Protein AF-A0A3C1VCY6-F1 (afdb_monomer)

Foldseek 3Di:
DDPPVPPPPDDDDDQDDDDLVVSVVVLLVVLVVPDQEAEDPPDAQPDPAADDPSVQSSQVSQQVSPHAYHYDHAWPQAHPVPRDGSNHTHDHDDPDPPPD

Sequence (100 aa):
RAAAKELDGRRAELLEMFLPESDLLQLGMALAEKPALVVDGLFGLGLNRPLNEAWQKIIAAVNAAKIPVLAVDLPSGLNADTGETFGACLLYTSPSPRDS

Radius of gyration: 13.79 Å; Cα contacts (8 Å, |Δi|>4): 120; chains: 1; bounding box: 39×24×34 Å

Solvent-accessible surface area (backbone atoms only — not comparable to full-atom values): 6343 Å² total; per-residue (Å²): 142,78,81,71,89,76,44,86,91,54,90,82,83,88,81,86,80,87,49,49,78,69,42,46,59,59,4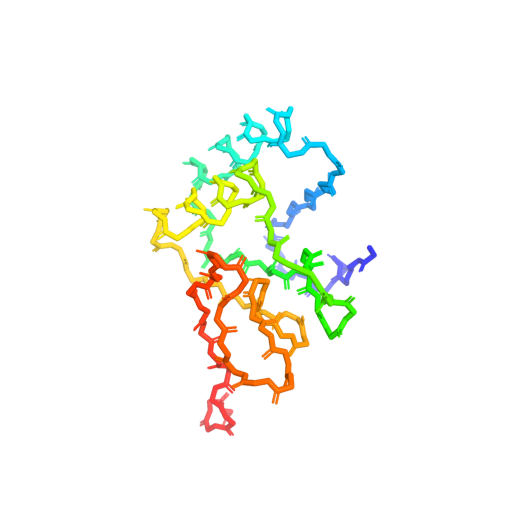9,52,55,56,56,72,72,58,54,84,60,44,77,42,72,85,35,37,83,82,50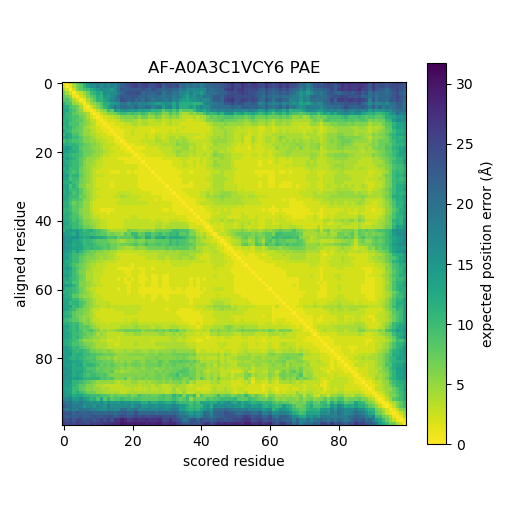,86,68,69,55,54,73,47,54,36,49,50,37,50,53,55,56,68,66,74,46,53,25,40,50,47,96,34,44,35,35,46,30,79,90,77,72,45,61,25,85,36,53,46,71,58,54,77,84,59,95,77,82,122

Nearest PDB structures (foldseek):
  3rss-assembly1_A  TM=8.751E-01  e=3.653E-04  Thermotoga maritima MSB8
  2dg2-assembly1_A  TM=8.006E-01  e=3.019E-03  Mus musculus
  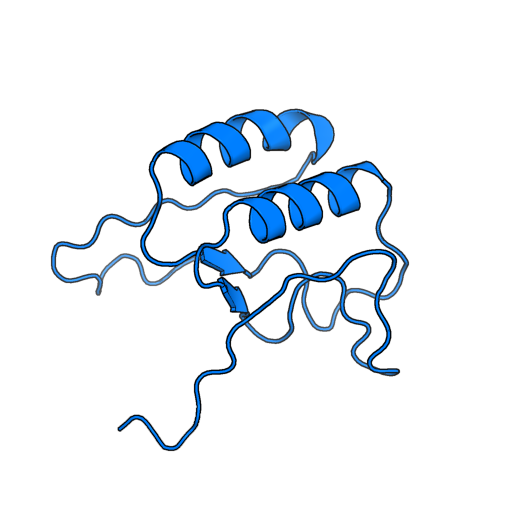4h6w-assembly1_A  TM=5.329E-01  e=1.212E+00  Planktothrix agardhii NIES-596
  4h6w-assembly2_B  TM=5.384E-01  e=1.704E+00  Planktothrix agardhii NIES-596
  7d5r-assembly1_A  TM=2.769E-01  e=7.125E+00  Homo sapiens

Structure (mmCIF, N/CA/C/O backbone):
data_AF-A0A3C1VCY6-F1
#
_entry.id   AF-A0A3C1VCY6-F1
#
loop_
_atom_site.group_PDB
_atom_site.id
_atom_site.type_symbol
_atom_site.label_atom_id
_atom_site.label_alt_id
_atom_site.label_comp_id
_atom_site.label_asym_id
_atom_site.label_entity_id
_atom_site.label_seq_id
_atom_site.pdbx_PDB_ins_code
_atom_site.Cartn_x
_atom_site.Cartn_y
_atom_site.Cartn_z
_atom_site.occupancy
_atom_site.B_iso_or_equiv
_atom_site.auth_seq_id
_atom_site.auth_comp_id
_atom_site.auth_asym_id
_atom_site.auth_atom_id
_atom_site.pdbx_PDB_model_num
ATOM 1 N N . ARG A 1 1 ? -5.827 15.881 -1.759 1.00 40.66 1 ARG A N 1
ATOM 2 C CA . ARG A 1 1 ? -7.211 16.416 -1.929 1.00 40.66 1 ARG A CA 1
ATOM 3 C C . ARG A 1 1 ? -8.207 15.284 -1.669 1.00 40.66 1 ARG A C 1
ATOM 5 O O . ARG A 1 1 ? -8.279 14.397 -2.502 1.00 40.66 1 ARG A O 1
ATOM 12 N N . ALA A 1 2 ? -8.927 15.268 -0.544 1.00 41.06 2 ALA A N 1
ATOM 13 C CA . ALA A 1 2 ? -9.880 14.197 -0.222 1.00 41.06 2 ALA A CA 1
ATOM 14 C C . ALA A 1 2 ? -11.203 14.754 0.325 1.00 41.06 2 ALA A C 1
ATOM 16 O O . ALA A 1 2 ? -11.220 15.805 0.970 1.00 41.06 2 ALA A O 1
ATOM 17 N N . ALA A 1 3 ? -12.291 14.025 0.064 1.00 44.91 3 ALA A N 1
ATOM 18 C CA . ALA A 1 3 ? -13.669 14.266 0.492 1.00 44.91 3 ALA A CA 1
ATOM 19 C C . ALA A 1 3 ? -13.870 14.057 2.009 1.00 44.91 3 ALA A C 1
ATOM 21 O O . ALA A 1 3 ? -14.776 13.358 2.446 1.00 44.91 3 ALA A O 1
ATOM 22 N N . ALA A 1 4 ? -13.021 14.670 2.836 1.00 51.75 4 ALA A N 1
ATOM 23 C CA . ALA A 1 4 ? -13.072 14.535 4.292 1.00 51.75 4 ALA A CA 1
ATOM 24 C C . ALA A 1 4 ? -14.375 15.078 4.917 1.00 51.75 4 ALA A C 1
ATOM 26 O O . ALA A 1 4 ? -14.649 14.816 6.081 1.00 51.75 4 ALA A O 1
ATOM 27 N N . LYS A 1 5 ? -15.176 15.839 4.156 1.00 48.84 5 LYS A N 1
ATOM 28 C CA . LYS A 1 5 ? -16.387 16.517 4.641 1.00 48.84 5 LYS A CA 1
ATOM 29 C C . LYS A 1 5 ? -17.611 15.605 4.806 1.00 48.84 5 LYS A C 1
ATOM 31 O O . LYS A 1 5 ? -18.546 16.020 5.471 1.00 48.84 5 LYS A O 1
ATOM 36 N N . GLU A 1 6 ? -17.589 14.391 4.255 1.00 55.75 6 GLU A N 1
ATOM 37 C CA . GLU A 1 6 ? -18.733 13.453 4.249 1.00 55.75 6 GLU A CA 1
ATOM 38 C C . GLU A 1 6 ? -18.531 12.254 5.204 1.00 55.75 6 GLU A C 1
ATOM 40 O O . GLU A 1 6 ? -19.258 11.264 5.164 1.00 55.75 6 GLU A O 1
ATOM 45 N N . LEU A 1 7 ? -17.504 12.295 6.058 1.00 61.62 7 LEU A N 1
ATOM 46 C CA . LEU A 1 7 ? -17.174 11.207 6.977 1.00 61.62 7 LEU A CA 1
ATOM 47 C C . LEU A 1 7 ? -17.924 11.385 8.301 1.00 61.62 7 LEU A C 1
ATOM 49 O O . LEU A 1 7 ? -17.388 11.935 9.259 1.00 61.62 7 LEU A O 1
ATOM 53 N N . ASP A 1 8 ? -19.168 10.911 8.340 1.00 64.25 8 ASP A N 1
ATOM 54 C CA . ASP A 1 8 ? -20.083 10.951 9.490 1.00 64.25 8 ASP A CA 1
ATOM 55 C C . ASP A 1 8 ? -19.418 10.416 10.783 1.00 64.25 8 ASP A C 1
ATOM 57 O O . ASP A 1 8 ? -19.334 9.210 11.025 1.00 64.25 8 ASP A O 1
ATOM 61 N N . GLY A 1 9 ? -18.839 11.314 11.589 1.00 70.06 9 GLY A N 1
ATOM 62 C CA . GLY A 1 9 ? -18.112 10.992 12.827 1.00 70.06 9 GLY A CA 1
ATOM 63 C C . GLY A 1 9 ? -16.811 10.186 12.670 1.00 70.06 9 GLY A C 1
ATOM 64 O O . GLY A 1 9 ? -16.199 9.826 13.678 1.00 70.06 9 GLY A O 1
ATOM 65 N N . ARG A 1 10 ? -16.356 9.889 11.445 1.00 75.50 10 ARG A N 1
ATOM 66 C CA . ARG A 1 10 ? -15.132 9.102 11.207 1.00 75.50 10 ARG A CA 1
ATOM 67 C C . ARG A 1 10 ? -13.916 10.018 11.085 1.00 75.50 10 ARG A C 1
ATOM 69 O O . ARG A 1 10 ? -13.890 10.933 10.266 1.00 75.50 10 ARG A O 1
ATOM 76 N N . ARG A 1 11 ? -12.871 9.736 11.868 1.00 81.12 11 ARG A N 1
ATOM 77 C CA . ARG A 1 11 ? -11.573 10.410 11.740 1.00 81.12 11 ARG A CA 1
ATOM 78 C C . ARG A 1 11 ? -10.861 9.897 10.488 1.00 81.12 11 ARG A C 1
ATOM 80 O O . ARG A 1 11 ? -10.636 8.697 10.360 1.00 81.12 11 ARG A O 1
ATOM 87 N N . ALA A 1 12 ? -10.481 10.810 9.602 1.00 83.62 12 ALA A N 1
ATOM 88 C CA . ALA A 1 12 ? -9.558 10.538 8.508 1.00 83.62 12 ALA A CA 1
ATOM 89 C C . ALA A 1 12 ? -8.287 11.358 8.692 1.00 83.62 12 ALA A C 1
ATOM 91 O O . ALA A 1 12 ? -8.337 12.529 9.068 1.00 83.62 12 ALA A O 1
ATOM 92 N N . GLU A 1 13 ? -7.158 10.730 8.400 1.00 88.81 13 GLU A N 1
ATOM 93 C CA . GLU A 1 13 ? -5.846 11.354 8.410 1.00 88.81 13 GLU A CA 1
ATOM 94 C C . GLU A 1 13 ? -5.242 11.213 7.016 1.00 88.81 13 GLU A C 1
ATOM 96 O O . GLU A 1 13 ? -5.248 10.125 6.440 1.00 88.81 13 GLU A O 1
ATOM 101 N N . LEU A 1 14 ? -4.783 12.329 6.450 1.00 89.50 14 LEU A N 1
ATOM 102 C CA . LEU A 1 14 ? -4.114 12.342 5.156 1.00 89.50 14 LEU A CA 1
ATOM 103 C C . LEU A 1 14 ? -2.608 12.397 5.392 1.00 89.50 14 LEU A C 1
ATOM 105 O O . LEU A 1 14 ? -2.110 13.363 5.967 1.00 89.50 14 LEU A O 1
ATOM 109 N N . LEU A 1 15 ? -1.905 11.381 4.901 1.00 90.31 15 LEU A N 1
ATOM 110 C CA . LEU A 1 15 ? -0.450 11.356 4.848 1.00 90.31 15 LEU A CA 1
ATOM 111 C C . LEU A 1 15 ? -0.015 11.650 3.416 1.00 90.31 15 LEU A C 1
ATOM 113 O O . LEU A 1 15 ? -0.206 10.825 2.524 1.00 90.31 15 LEU A O 1
ATOM 117 N N . GLU A 1 16 ? 0.537 12.838 3.190 1.00 91.25 16 GLU A N 1
ATOM 118 C CA . GLU A 1 16 ? 1.177 13.159 1.917 1.00 91.25 16 GLU A CA 1
ATOM 119 C C . GLU A 1 16 ? 2.629 12.684 1.972 1.00 91.25 16 GLU A C 1
ATOM 121 O O . GLU A 1 16 ? 3.403 13.150 2.804 1.00 91.25 16 GLU A O 1
ATOM 126 N N . MET A 1 17 ? 2.974 11.728 1.109 1.00 88.19 17 MET A N 1
ATOM 127 C CA . MET A 1 17 ? 4.296 11.110 1.083 1.00 88.19 17 MET A CA 1
ATOM 128 C C . MET A 1 17 ? 5.089 11.615 -0.115 1.00 88.19 17 MET A C 1
ATOM 130 O O . MET A 1 17 ? 4.669 11.452 -1.262 1.00 88.19 17 MET A O 1
ATOM 134 N N . PHE A 1 18 ? 6.253 12.194 0.149 1.00 89.25 18 PHE A N 1
ATOM 135 C CA . PHE A 1 18 ? 7.155 12.736 -0.869 1.00 89.25 18 PHE A CA 1
ATOM 136 C C . PHE A 1 18 ? 8.580 12.196 -0.723 1.00 89.25 18 PHE A C 1
ATOM 138 O O . PHE A 1 18 ? 9.302 12.104 -1.717 1.00 89.25 18 PHE A O 1
ATOM 145 N N . LEU A 1 19 ? 8.982 11.839 0.499 1.00 91.94 19 LEU A N 1
ATOM 146 C CA . LEU A 1 19 ? 10.325 11.416 0.876 1.00 91.94 19 LEU A CA 1
ATOM 147 C C . LEU A 1 19 ? 10.217 10.111 1.684 1.00 91.94 19 LEU A C 1
ATOM 149 O O . LEU A 1 19 ? 10.147 10.151 2.915 1.00 91.94 19 LEU A O 1
ATOM 153 N N . PRO A 1 20 ? 10.190 8.942 1.020 1.00 90.50 20 PRO A N 1
ATOM 154 C CA . PRO A 1 20 ? 9.815 7.673 1.647 1.00 90.50 20 PRO A CA 1
ATOM 155 C C . PRO A 1 20 ? 10.700 7.283 2.836 1.00 90.50 20 PRO A C 1
ATOM 157 O O . PRO A 1 20 ? 10.235 6.615 3.756 1.00 90.50 20 PRO A O 1
ATOM 160 N N . GLU A 1 21 ? 11.962 7.705 2.861 1.00 91.12 21 GLU A N 1
ATOM 161 C CA . GLU A 1 21 ? 12.871 7.461 3.979 1.00 91.12 21 GLU A CA 1
ATOM 162 C C . GLU A 1 21 ? 12.442 8.201 5.253 1.00 91.12 21 GLU A C 1
ATOM 164 O O . GLU A 1 21 ? 12.562 7.658 6.351 1.00 91.12 21 GLU A O 1
ATOM 169 N N . SER A 1 22 ? 11.942 9.430 5.117 1.00 91.12 22 SER A N 1
ATOM 170 C CA . SER A 1 22 ? 11.483 10.256 6.238 1.00 91.12 22 SER A CA 1
ATOM 171 C C . SER A 1 22 ? 10.027 9.965 6.605 1.00 91.12 22 SER A C 1
ATOM 173 O O . SER A 1 22 ? 9.682 9.931 7.787 1.00 91.12 22 SER A O 1
ATOM 175 N N . ASP A 1 23 ? 9.193 9.679 5.607 1.00 93.56 23 ASP A N 1
ATOM 176 C CA . ASP A 1 23 ? 7.750 9.492 5.781 1.00 93.56 23 ASP A CA 1
ATOM 177 C C . ASP A 1 23 ? 7.399 8.137 6.418 1.00 93.56 23 ASP A C 1
ATOM 179 O O . ASP A 1 23 ? 6.315 7.966 6.982 1.00 93.56 23 ASP A O 1
ATOM 183 N N . LEU A 1 24 ? 8.327 7.171 6.394 1.00 93.50 24 LEU A N 1
ATOM 184 C CA . LEU A 1 24 ? 8.126 5.841 6.975 1.00 93.50 24 LEU A CA 1
ATOM 185 C C . LEU A 1 24 ? 7.818 5.893 8.479 1.00 93.50 24 LEU A C 1
ATOM 187 O O . LEU A 1 24 ? 7.019 5.093 8.969 1.00 93.50 24 LEU A O 1
ATOM 191 N N . LEU A 1 25 ? 8.420 6.836 9.213 1.00 92.88 25 LEU A N 1
ATOM 192 C CA . LEU A 1 25 ? 8.168 6.990 10.647 1.00 92.88 25 LEU A CA 1
ATOM 193 C C . LEU A 1 25 ? 6.726 7.439 10.907 1.00 92.88 25 LEU A C 1
ATOM 195 O O . LEU A 1 25 ? 6.032 6.842 11.730 1.00 92.88 25 LEU A O 1
ATOM 199 N N . GLN A 1 26 ? 6.269 8.460 10.180 1.00 93.12 26 GLN A N 1
ATOM 200 C CA . GLN A 1 26 ? 4.913 8.985 10.318 1.00 93.12 26 GLN A CA 1
ATOM 201 C C . GLN A 1 26 ? 3.870 7.942 9.905 1.00 93.12 26 GLN A C 1
ATOM 203 O O . GLN A 1 26 ? 2.875 7.757 10.606 1.00 93.12 26 GLN A O 1
ATOM 208 N N . LEU A 1 27 ? 4.131 7.199 8.825 1.00 94.81 27 LEU A N 1
ATOM 209 C CA . LEU A 1 27 ? 3.300 6.064 8.435 1.00 94.81 27 LEU A CA 1
ATOM 210 C C . LEU A 1 27 ? 3.211 5.023 9.551 1.00 94.81 27 LEU A C 1
ATOM 212 O O . LEU A 1 27 ? 2.119 4.569 9.876 1.00 94.81 27 LEU A O 1
ATOM 216 N N . GLY A 1 28 ? 4.347 4.650 10.145 1.00 95.06 28 GLY A N 1
ATOM 217 C CA . GLY A 1 28 ? 4.387 3.678 11.234 1.00 95.06 28 GLY A CA 1
ATOM 218 C C . GLY A 1 28 ? 3.519 4.098 12.420 1.00 95.06 28 GLY A C 1
ATOM 219 O O . GLY A 1 28 ? 2.782 3.274 12.958 1.00 95.06 28 GLY A O 1
ATOM 220 N N . MET A 1 29 ? 3.547 5.384 12.780 1.00 94.50 29 MET A N 1
ATOM 221 C CA . MET A 1 29 ? 2.689 5.937 13.831 1.00 94.50 29 MET A CA 1
ATOM 222 C C . MET A 1 29 ? 1.206 5.865 13.452 1.00 94.50 29 MET A C 1
ATOM 224 O O . MET A 1 29 ? 0.402 5.383 14.244 1.00 94.50 29 MET A O 1
ATOM 228 N N . ALA A 1 30 ? 0.842 6.259 12.231 1.00 93.88 30 ALA A N 1
ATOM 229 C CA . ALA A 1 30 ? -0.545 6.195 11.775 1.00 93.88 30 ALA A CA 1
ATOM 230 C C . ALA A 1 30 ? -1.079 4.753 11.694 1.00 93.88 30 ALA A C 1
ATOM 232 O O . ALA A 1 30 ? -2.225 4.491 12.051 1.00 93.88 30 ALA A O 1
ATOM 233 N N . LEU A 1 31 ? -0.252 3.794 11.265 1.00 94.81 31 LEU A N 1
ATOM 234 C CA . LEU A 1 31 ? -0.618 2.374 11.229 1.00 94.81 31 LEU A CA 1
ATOM 235 C C . LEU A 1 31 ? -0.738 1.770 12.637 1.00 94.81 31 LEU A C 1
ATOM 237 O O . LEU A 1 31 ? -1.557 0.872 12.844 1.00 94.81 31 LEU A O 1
ATOM 241 N N . ALA A 1 32 ? 0.035 2.260 13.613 1.00 94.94 32 ALA A N 1
ATOM 242 C CA . ALA A 1 32 ? -0.037 1.810 15.004 1.00 94.94 32 ALA A CA 1
ATOM 243 C C . ALA A 1 32 ? -1.380 2.150 15.674 1.00 94.94 32 ALA A C 1
ATOM 245 O O . ALA A 1 32 ? -1.839 1.390 16.527 1.00 94.94 32 ALA A O 1
ATOM 246 N N . GLU A 1 33 ? -2.049 3.216 15.224 1.00 93.88 33 GLU A N 1
ATOM 247 C CA . GLU A 1 33 ? -3.418 3.569 15.634 1.00 93.88 33 GLU A CA 1
ATOM 248 C C . GLU A 1 33 ? -4.479 2.590 15.096 1.00 93.88 33 GLU A C 1
ATOM 250 O O . GLU A 1 33 ? -5.650 2.682 15.462 1.00 93.88 33 GLU A O 1
ATOM 255 N N . LYS A 1 34 ? -4.083 1.630 14.244 1.00 92.56 34 LYS A N 1
ATOM 256 C CA . LYS A 1 34 ? -4.947 0.601 13.643 1.00 92.56 34 LYS A CA 1
ATOM 257 C C . LYS A 1 34 ? -6.210 1.190 13.002 1.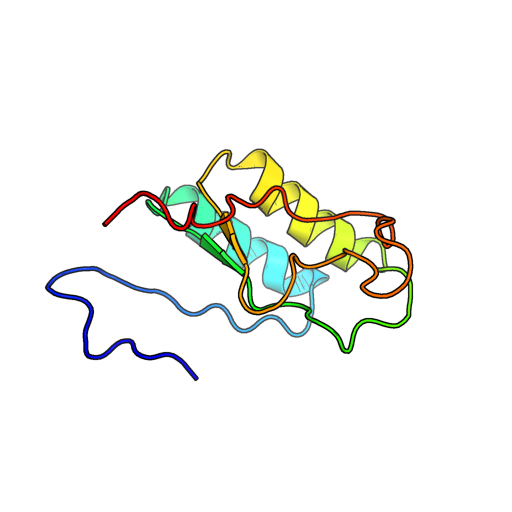00 92.56 34 LYS A C 1
ATOM 259 O O . LYS A 1 34 ? -7.324 0.850 13.415 1.00 92.56 34 LYS A O 1
ATOM 264 N N . PRO A 1 35 ? -6.069 2.058 11.982 1.00 93.38 35 PRO A N 1
ATOM 265 C CA . PRO A 1 35 ? -7.221 2.534 11.231 1.00 93.38 35 PRO A CA 1
ATOM 266 C C . PRO A 1 35 ? -8.028 1.357 10.677 1.00 93.38 35 PRO A C 1
ATOM 268 O O . PRO A 1 35 ? -7.485 0.306 10.347 1.00 93.38 35 PRO A O 1
ATOM 271 N N . ALA A 1 36 ? -9.339 1.542 10.544 1.00 92.62 36 ALA A N 1
ATOM 272 C CA . ALA A 1 36 ? -10.207 0.516 9.969 1.00 92.62 36 ALA A CA 1
ATOM 273 C C . ALA A 1 36 ? -9.958 0.300 8.463 1.00 92.62 36 ALA A C 1
ATOM 275 O O . ALA A 1 36 ? -10.317 -0.742 7.920 1.00 92.62 36 ALA A O 1
ATOM 276 N N . LEU A 1 37 ? -9.379 1.298 7.790 1.00 92.31 37 LEU A N 1
ATOM 277 C CA . LEU A 1 37 ? -9.138 1.309 6.355 1.00 92.31 37 LEU A CA 1
ATOM 278 C C . LEU A 1 37 ? -7.945 2.212 6.037 1.00 92.31 37 LEU A C 1
ATOM 280 O O . LEU A 1 37 ? -7.856 3.327 6.552 1.00 92.31 37 LEU A O 1
ATOM 284 N N . VAL A 1 38 ? -7.080 1.754 5.139 1.00 94.25 38 VAL A N 1
ATOM 285 C CA . VAL A 1 38 ? -6.081 2.579 4.457 1.00 94.25 38 VAL A CA 1
ATOM 286 C C . VAL A 1 38 ? -6.588 2.863 3.048 1.00 94.25 38 VAL A C 1
ATOM 288 O O . VAL A 1 38 ? -7.012 1.950 2.344 1.00 94.25 38 VAL A O 1
ATOM 291 N N . VAL A 1 39 ? -6.549 4.125 2.630 1.00 92.69 39 VAL A N 1
ATOM 292 C CA . VAL A 1 39 ? -6.849 4.507 1.247 1.00 92.69 39 VAL A CA 1
ATOM 293 C C . VAL A 1 39 ? -5.532 4.779 0.543 1.00 92.69 39 VAL A C 1
ATOM 295 O O . VAL A 1 39 ? -4.801 5.691 0.923 1.00 92.69 39 VAL A O 1
ATOM 298 N N . ASP A 1 40 ? -5.228 3.968 -0.460 1.00 92.62 40 ASP A N 1
ATOM 299 C CA . ASP A 1 40 ? -4.029 4.101 -1.267 1.00 92.62 40 ASP A CA 1
ATOM 300 C C . ASP A 1 40 ? -4.292 5.006 -2.469 1.00 92.62 40 ASP A C 1
ATOM 302 O O . ASP A 1 40 ? -5.101 4.692 -3.336 1.00 92.62 40 ASP A O 1
ATOM 306 N N . GLY A 1 41 ? -3.588 6.130 -2.509 1.00 90.31 41 GLY A N 1
ATOM 307 C CA . GLY A 1 41 ? -3.493 7.003 -3.676 1.00 90.31 41 GLY A CA 1
ATOM 308 C C . GLY A 1 41 ? -2.050 7.421 -3.931 1.00 90.31 41 GLY A C 1
ATOM 309 O O . GLY A 1 41 ? -1.816 8.543 -4.378 1.00 90.31 41 GLY A O 1
ATOM 310 N N . LEU A 1 42 ? -1.090 6.569 -3.556 1.00 88.56 42 LEU A N 1
ATOM 311 C CA . LEU A 1 42 ? 0.330 6.897 -3.600 1.00 88.56 42 LEU A CA 1
ATOM 312 C C . LEU A 1 42 ? 0.878 6.845 -5.037 1.00 88.56 42 LEU A C 1
ATOM 314 O O . LEU A 1 42 ? 1.531 7.787 -5.483 1.00 88.56 42 LEU A O 1
ATOM 318 N N . PHE A 1 43 ? 0.568 5.783 -5.781 1.00 88.81 43 PHE A N 1
ATOM 319 C CA . PHE A 1 43 ? 0.886 5.614 -7.196 1.00 88.81 43 PHE A CA 1
ATOM 320 C C . PHE A 1 43 ? -0.308 4.999 -7.934 1.00 88.81 43 PHE A C 1
ATOM 322 O O . PHE A 1 43 ? -0.894 4.037 -7.457 1.00 88.81 43 PHE A O 1
ATOM 329 N N . GLY A 1 44 ? -0.630 5.524 -9.117 1.00 82.31 44 GLY A N 1
ATOM 330 C CA . GLY A 1 44 ? -1.672 4.982 -10.001 1.00 82.31 44 GLY A CA 1
ATOM 331 C C . GLY A 1 44 ? -1.127 4.685 -11.398 1.00 82.31 44 GLY A C 1
ATOM 332 O O . GLY A 1 44 ? 0.061 4.395 -11.553 1.00 82.31 44 GLY A O 1
ATOM 333 N N . LEU A 1 45 ? -1.963 4.854 -12.429 1.00 78.81 45 LEU A N 1
ATOM 334 C CA . LEU A 1 45 ? -1.623 4.615 -13.845 1.00 78.81 45 LEU A CA 1
ATOM 335 C C . LEU A 1 45 ? -0.323 5.284 -14.348 1.00 78.81 45 LEU A C 1
ATOM 337 O O . LEU A 1 45 ? 0.260 4.841 -15.331 1.00 78.81 4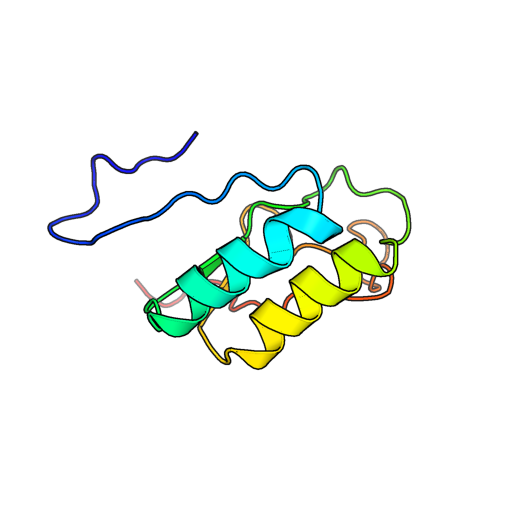5 LEU A O 1
ATOM 341 N N . GLY A 1 46 ? 0.147 6.355 -13.701 1.00 77.06 46 GLY A N 1
ATOM 342 C CA . GLY A 1 46 ? 1.368 7.074 -14.091 1.00 77.06 46 GLY A CA 1
ATOM 343 C C . GLY A 1 46 ? 2.688 6.415 -13.669 1.00 77.06 46 GLY A C 1
ATOM 344 O O . GLY A 1 46 ? 3.755 6.926 -14.016 1.00 77.06 46 GLY A O 1
ATOM 345 N N . LEU A 1 47 ? 2.654 5.321 -12.902 1.00 82.31 47 LEU A N 1
ATOM 346 C CA . LEU A 1 47 ? 3.864 4.613 -12.496 1.00 82.31 47 LEU A CA 1
ATOM 347 C C . LEU A 1 47 ? 4.422 3.813 -13.681 1.00 82.31 47 LEU A C 1
ATOM 349 O O . LEU A 1 47 ? 3.849 2.814 -14.089 1.00 82.31 47 LEU A O 1
ATOM 353 N N . ASN A 1 48 ? 5.560 4.247 -14.223 1.00 82.38 48 ASN A N 1
ATOM 354 C CA . ASN A 1 48 ? 6.185 3.648 -15.411 1.00 82.38 48 ASN A CA 1
ATOM 355 C C . ASN A 1 48 ? 7.598 3.100 -15.154 1.00 82.38 48 ASN A C 1
ATOM 357 O O . ASN A 1 48 ? 8.354 2.834 -16.089 1.00 82.38 48 ASN A O 1
ATOM 361 N N . ARG A 1 49 ? 7.986 2.976 -13.881 1.00 85.06 49 ARG A N 1
ATOM 362 C CA . ARG A 1 49 ? 9.307 2.496 -13.474 1.00 85.06 49 ARG A CA 1
ATOM 363 C C . ARG A 1 49 ? 9.236 1.712 -12.162 1.00 85.06 49 ARG A C 1
A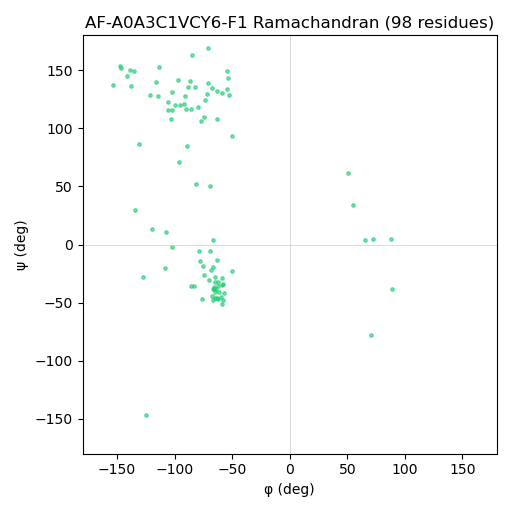TOM 365 O O . ARG A 1 49 ? 8.386 2.030 -11.328 1.00 85.06 49 ARG A O 1
ATOM 372 N N . PRO A 1 50 ? 10.160 0.757 -11.941 1.00 88.81 50 PRO A N 1
ATOM 373 C CA . PRO A 1 50 ? 10.283 0.049 -10.673 1.00 88.81 50 PRO A CA 1
ATOM 374 C C . PRO A 1 50 ? 10.418 0.990 -9.473 1.00 88.81 50 PRO A C 1
ATOM 376 O O . PRO A 1 50 ? 11.094 2.021 -9.548 1.00 88.81 50 PRO A O 1
ATOM 379 N N . LEU A 1 51 ? 9.805 0.611 -8.352 1.00 91.81 51 LEU A N 1
ATOM 380 C CA . LEU A 1 51 ? 9.951 1.331 -7.094 1.00 91.81 51 LEU A CA 1
ATOM 381 C C . LEU A 1 51 ? 11.355 1.115 -6.532 1.00 91.81 51 LEU A C 1
ATOM 383 O O . LEU A 1 51 ? 11.877 -0.001 -6.550 1.00 91.81 51 LEU A O 1
ATOM 387 N N . ASN A 1 52 ? 11.959 2.173 -5.994 1.00 93.56 52 ASN A N 1
ATOM 388 C CA . ASN A 1 52 ? 13.200 2.033 -5.239 1.00 93.56 52 ASN A CA 1
ATOM 389 C C . ASN A 1 52 ? 12.939 1.341 -3.887 1.00 93.56 52 ASN A C 1
ATOM 391 O O . ASN A 1 52 ? 11.796 1.185 -3.453 1.00 93.56 52 ASN A O 1
ATOM 395 N N . GLU A 1 53 ? 14.008 0.950 -3.195 1.00 94.50 53 GLU A N 1
ATOM 396 C CA . GLU A 1 53 ? 13.899 0.234 -1.919 1.00 94.50 53 GLU A CA 1
ATOM 397 C C . GLU A 1 53 ? 13.108 1.000 -0.849 1.00 94.50 53 GLU A C 1
ATOM 399 O O . GLU A 1 53 ? 12.416 0.388 -0.039 1.00 94.50 53 GLU A O 1
ATOM 404 N N . ALA A 1 54 ? 13.189 2.332 -0.829 1.00 94.31 54 ALA A N 1
ATOM 405 C CA . ALA A 1 54 ? 12.486 3.142 0.158 1.00 94.31 54 ALA A CA 1
ATOM 406 C C . ALA A 1 54 ? 10.962 3.077 -0.040 1.00 94.31 54 ALA A C 1
ATOM 408 O O . ALA A 1 54 ? 10.226 2.821 0.912 1.00 94.31 54 ALA A O 1
ATOM 409 N N . TRP A 1 55 ? 10.483 3.186 -1.280 1.00 95.00 55 TRP A N 1
ATOM 410 C CA . TRP A 1 55 ? 9.066 2.992 -1.601 1.00 95.00 55 TRP A CA 1
ATOM 411 C C . TRP A 1 55 ? 8.599 1.552 -1.369 1.00 95.00 55 TRP A C 1
ATOM 413 O O . TRP A 1 55 ? 7.491 1.329 -0.882 1.00 95.00 55 TRP A O 1
ATOM 423 N N . GLN A 1 56 ? 9.450 0.562 -1.644 1.00 95.19 56 GLN A N 1
ATOM 424 C CA . GLN A 1 56 ? 9.130 -0.832 -1.330 1.00 95.19 56 GLN A CA 1
ATOM 425 C C . GLN A 1 56 ? 8.952 -1.053 0.183 1.00 95.19 56 GLN A C 1
ATOM 427 O O . GLN A 1 56 ? 8.063 -1.803 0.583 1.00 95.19 56 GLN A O 1
ATOM 432 N N . LYS A 1 57 ? 9.727 -0.365 1.037 1.00 96.31 57 LYS A N 1
ATOM 433 C CA . LYS A 1 57 ? 9.554 -0.409 2.504 1.00 96.31 57 LYS A CA 1
ATOM 434 C C . LYS A 1 57 ? 8.227 0.197 2.957 1.00 96.31 57 LYS A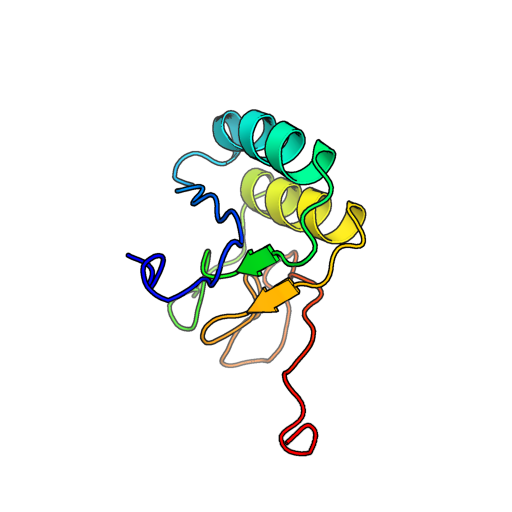 C 1
ATOM 436 O O . LYS A 1 57 ? 7.599 -0.360 3.853 1.00 96.31 57 LYS A O 1
ATOM 441 N N . ILE A 1 58 ? 7.784 1.285 2.326 1.00 96.00 58 ILE A N 1
ATOM 442 C CA . ILE A 1 58 ? 6.464 1.888 2.573 1.00 96.00 58 ILE A CA 1
ATOM 443 C C . ILE A 1 58 ? 5.359 0.865 2.283 1.00 96.00 58 ILE A C 1
ATOM 445 O O . ILE A 1 58 ? 4.538 0.574 3.153 1.00 96.00 58 ILE A O 1
ATOM 449 N N . ILE A 1 59 ? 5.395 0.237 1.104 1.00 95.81 59 ILE A N 1
ATOM 450 C CA . ILE A 1 59 ? 4.434 -0.807 0.718 1.00 95.81 59 ILE A CA 1
ATOM 451 C C . ILE A 1 59 ? 4.479 -1.994 1.686 1.00 95.81 59 ILE A C 1
ATOM 453 O O . ILE A 1 59 ? 3.437 -2.480 2.130 1.00 95.81 59 ILE A O 1
ATOM 457 N N . ALA A 1 60 ? 5.678 -2.455 2.050 1.00 96.12 60 ALA A N 1
ATOM 458 C CA . ALA A 1 60 ? 5.848 -3.561 2.984 1.00 96.12 60 ALA A CA 1
ATOM 459 C C . ALA A 1 60 ? 5.258 -3.244 4.367 1.00 96.12 60 ALA A C 1
ATOM 461 O O . ALA A 1 60 ? 4.606 -4.107 4.953 1.00 96.12 60 ALA A O 1
ATOM 462 N N . ALA A 1 61 ? 5.433 -2.016 4.866 1.00 96.25 61 ALA A N 1
ATOM 463 C CA . ALA A 1 61 ? 4.874 -1.581 6.143 1.00 96.25 61 ALA A CA 1
ATOM 464 C C . ALA A 1 61 ? 3.337 -1.605 6.133 1.00 96.25 61 ALA A C 1
ATOM 466 O O . ALA A 1 61 ? 2.728 -2.162 7.048 1.00 96.25 61 ALA A O 1
ATOM 467 N N . VAL A 1 62 ? 2.706 -1.087 5.072 1.00 95.94 62 VAL A N 1
ATOM 468 C CA . VAL A 1 62 ? 1.241 -1.132 4.925 1.00 95.94 62 VAL A CA 1
ATOM 469 C C . VAL A 1 62 ? 0.743 -2.581 4.843 1.00 95.94 62 VAL A C 1
ATOM 471 O O . VAL A 1 62 ? -0.157 -2.971 5.586 1.00 95.94 62 VAL A O 1
ATOM 474 N N . ASN A 1 63 ? 1.376 -3.422 4.018 1.00 95.75 63 ASN A N 1
ATOM 475 C CA . ASN A 1 63 ? 1.010 -4.837 3.878 1.00 95.75 63 ASN A CA 1
ATOM 476 C C . ASN A 1 63 ? 1.186 -5.639 5.184 1.00 95.75 63 ASN A C 1
ATOM 478 O O . ASN A 1 63 ? 0.446 -6.597 5.445 1.00 95.75 63 ASN A O 1
ATOM 482 N N . ALA A 1 64 ? 2.174 -5.271 6.004 1.00 96.44 64 ALA A N 1
ATOM 483 C CA . ALA A 1 64 ? 2.442 -5.895 7.296 1.00 96.44 64 ALA A CA 1
ATOM 484 C C . ALA A 1 64 ? 1.423 -5.497 8.372 1.00 96.44 64 ALA A C 1
ATOM 486 O O . ALA A 1 64 ? 1.178 -6.293 9.277 1.00 96.44 64 ALA A O 1
ATOM 487 N N . ALA A 1 65 ? 0.790 -4.324 8.258 1.00 95.12 65 ALA A N 1
ATOM 488 C CA . ALA A 1 65 ? -0.209 -3.859 9.220 1.00 95.12 65 ALA A CA 1
ATOM 489 C C . ALA A 1 65 ? -1.492 -4.709 9.231 1.00 95.12 65 ALA A C 1
ATOM 491 O O . ALA A 1 65 ? -2.227 -4.683 10.215 1.00 95.12 65 ALA A O 1
ATOM 492 N N . LYS A 1 66 ? -1.753 -5.484 8.164 1.00 93.25 66 LYS A N 1
ATOM 493 C CA . LYS A 1 66 ? -2.958 -6.328 8.012 1.00 93.25 66 LYS A CA 1
ATOM 494 C C . LYS A 1 66 ? -4.268 -5.544 8.165 1.00 93.25 66 LYS A C 1
ATOM 496 O O . LYS A 1 66 ? -5.266 -6.072 8.647 1.00 93.25 66 LYS A O 1
ATOM 501 N N . ILE A 1 67 ? -4.250 -4.292 7.722 1.00 93.69 67 ILE A N 1
ATOM 502 C CA . ILE A 1 67 ? -5.411 -3.404 7.656 1.00 93.69 67 ILE A CA 1
ATOM 503 C C . ILE A 1 67 ? -5.967 -3.457 6.226 1.00 93.69 67 ILE A C 1
ATOM 505 O O . ILE A 1 67 ? -5.168 -3.520 5.289 1.00 93.69 67 ILE A O 1
ATOM 509 N N . PRO A 1 68 ? -7.298 -3.440 6.020 1.00 93.56 68 PRO A N 1
ATOM 510 C CA . PRO A 1 68 ? -7.872 -3.339 4.683 1.00 93.56 68 PRO A CA 1
ATOM 511 C C . PRO A 1 68 ? -7.333 -2.121 3.924 1.00 93.56 68 PRO A C 1
ATOM 513 O O . PRO A 1 68 ? -7.291 -1.017 4.467 1.00 93.56 68 PRO A O 1
ATOM 516 N N . VAL A 1 69 ? -6.946 -2.318 2.663 1.00 94.38 69 VAL A N 1
ATOM 517 C CA . VAL A 1 69 ? -6.484 -1.248 1.769 1.00 94.38 69 VAL A CA 1
ATOM 518 C C . VAL A 1 69 ? -7.474 -1.098 0.619 1.00 94.38 69 VAL A C 1
ATOM 520 O O . VAL A 1 69 ? -7.782 -2.079 -0.059 1.00 94.38 69 VAL A O 1
ATOM 523 N N . LEU A 1 70 ? -7.945 0.123 0.382 1.00 92.38 70 LEU A N 1
ATOM 524 C CA . LEU A 1 70 ? -8.714 0.503 -0.799 1.00 92.38 70 LEU A CA 1
ATOM 525 C C . LEU A 1 70 ? -7.818 1.324 -1.725 1.00 92.38 70 LEU A C 1
ATOM 527 O O . LEU A 1 70 ? -7.410 2.423 -1.360 1.00 92.38 70 LEU A O 1
ATOM 531 N N . ALA A 1 71 ? -7.534 0.803 -2.915 1.00 90.38 71 ALA A N 1
ATOM 532 C CA . ALA A 1 71 ? -6.767 1.522 -3.924 1.00 90.38 71 ALA A CA 1
ATOM 533 C C . ALA A 1 71 ? -7.654 2.490 -4.715 1.00 90.38 71 ALA A C 1
ATOM 535 O O . ALA A 1 71 ? -8.757 2.139 -5.141 1.00 90.38 71 ALA A O 1
ATOM 536 N N . VAL A 1 72 ? -7.156 3.704 -4.920 1.00 85.50 72 VAL A N 1
ATOM 537 C CA . VAL A 1 72 ? -7.723 4.694 -5.832 1.00 85.50 72 VAL A CA 1
ATOM 538 C C . VAL A 1 72 ? -7.042 4.498 -7.182 1.00 85.50 72 VAL A C 1
ATOM 540 O O . VAL A 1 72 ? -5.828 4.629 -7.268 1.00 85.50 72 VAL A O 1
ATOM 543 N N . ASP A 1 73 ? -7.825 4.212 -8.226 1.00 86.00 73 ASP A N 1
ATOM 544 C CA . ASP A 1 73 ? -7.354 3.870 -9.582 1.00 86.00 73 ASP A CA 1
ATOM 545 C C . ASP A 1 73 ? -6.695 2.480 -9.674 1.00 86.00 73 ASP A C 1
ATOM 547 O O . ASP A 1 73 ? -7.350 1.518 -10.080 1.00 86.00 73 ASP A O 1
ATOM 551 N N . LEU A 1 74 ? -5.444 2.343 -9.230 1.00 86.69 74 LEU A N 1
ATOM 552 C CA . LEU A 1 74 ? -4.698 1.082 -9.203 1.00 86.69 74 LEU A CA 1
ATOM 553 C C . LEU A 1 74 ? -3.915 0.960 -7.896 1.00 86.69 74 LEU A C 1
ATOM 555 O O . LEU A 1 74 ? -3.509 1.975 -7.336 1.00 86.69 74 LEU A O 1
ATOM 559 N N . PRO A 1 75 ? -3.673 -0.264 -7.399 1.00 90.06 75 PRO A N 1
ATOM 560 C CA . PRO A 1 75 ? -2.824 -0.448 -6.232 1.00 90.06 75 PRO A CA 1
ATOM 561 C C . PRO A 1 75 ? -1.395 0.008 -6.525 1.00 90.06 75 PRO A C 1
ATOM 563 O O . PRO A 1 75 ? -0.766 -0.403 -7.507 1.00 90.06 75 PRO A O 1
ATOM 566 N N . SER A 1 76 ? -0.853 0.801 -5.611 1.00 91.94 76 SER A N 1
ATOM 567 C CA . SER A 1 76 ? 0.512 1.291 -5.676 1.00 91.94 76 SER A CA 1
ATOM 568 C C . SER A 1 76 ? 1.500 0.152 -5.865 1.00 91.94 76 SER A C 1
ATOM 570 O O . SER A 1 76 ? 1.501 -0.829 -5.115 1.00 91.94 76 SER A O 1
ATOM 572 N N . GLY A 1 77 ? 2.360 0.306 -6.873 1.00 91.12 77 GLY A N 1
ATOM 573 C CA . GLY A 1 77 ? 3.374 -0.679 -7.233 1.00 91.12 77 GLY A CA 1
ATOM 574 C C . GLY A 1 77 ? 2.915 -1.758 -8.216 1.00 91.12 77 GLY A C 1
ATOM 575 O O . GLY A 1 77 ? 3.699 -2.651 -8.528 1.00 91.12 77 GLY A O 1
ATOM 576 N N . LEU A 1 78 ? 1.691 -1.685 -8.741 1.00 91.06 78 LEU A N 1
ATOM 577 C CA . LEU A 1 78 ? 1.262 -2.498 -9.880 1.00 91.06 78 LEU A CA 1
ATOM 578 C C . LEU A 1 78 ? 1.592 -1.798 -11.202 1.00 91.06 78 LEU A C 1
ATOM 580 O O . LEU A 1 78 ? 1.353 -0.602 -11.360 1.00 91.06 78 LEU A O 1
ATOM 584 N N . ASN A 1 79 ? 2.121 -2.551 -12.162 1.00 88.00 79 ASN A N 1
ATOM 585 C CA . ASN A 1 79 ? 2.254 -2.109 -13.541 1.00 88.00 79 ASN A CA 1
ATOM 586 C C . ASN A 1 79 ? 0.903 -2.263 -14.252 1.00 88.00 79 ASN A C 1
ATOM 588 O O . ASN A 1 79 ? 0.391 -3.374 -14.385 1.00 88.00 79 ASN A O 1
ATOM 592 N N . ALA A 1 80 ? 0.340 -1.148 -14.717 1.00 85.12 80 ALA A N 1
ATOM 593 C CA . ALA A 1 80 ? -0.957 -1.117 -15.387 1.00 85.12 80 ALA A CA 1
ATOM 594 C C . ALA A 1 80 ? -0.983 -1.876 -16.723 1.00 85.12 80 ALA A C 1
ATOM 596 O O . ALA A 1 80 ? -2.013 -2.445 -17.079 1.00 85.12 80 ALA A O 1
ATOM 597 N N . ASP A 1 81 ? 0.138 -1.897 -17.446 1.00 85.62 81 ASP A N 1
ATOM 598 C CA . ASP A 1 81 ? 0.224 -2.486 -18.783 1.00 85.62 81 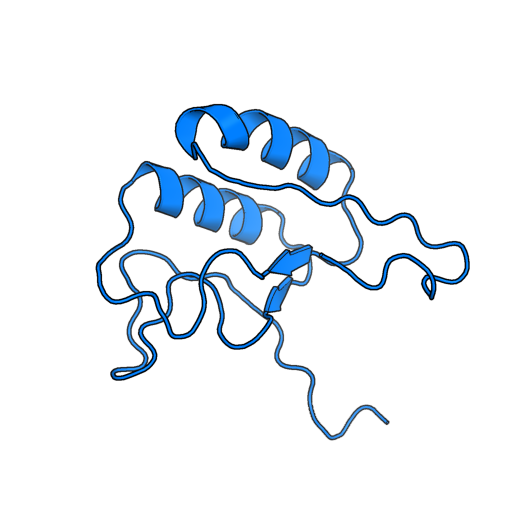ASP A CA 1
ATOM 599 C C . ASP A 1 81 ? 0.430 -4.004 -18.728 1.00 85.62 81 ASP A C 1
ATOM 601 O O . ASP A 1 81 ? -0.079 -4.738 -19.575 1.00 85.62 81 ASP A O 1
ATOM 605 N N . THR A 1 82 ? 1.190 -4.487 -17.738 1.00 86.38 82 THR A N 1
ATOM 606 C CA . THR A 1 82 ? 1.585 -5.905 -17.650 1.00 86.38 82 THR A CA 1
ATOM 607 C C . THR A 1 82 ? 0.886 -6.677 -16.535 1.00 86.38 82 THR A C 1
ATOM 609 O O . THR A 1 82 ? 0.850 -7.905 -16.577 1.00 86.38 82 THR A O 1
ATOM 612 N N . GLY A 1 83 ? 0.344 -5.991 -15.524 1.00 83.62 83 GLY A N 1
ATOM 613 C CA . GLY A 1 83 ? -0.183 -6.614 -14.307 1.00 83.62 83 GLY A CA 1
ATOM 614 C C . GLY A 1 83 ? 0.896 -7.161 -13.362 1.00 83.62 83 GLY A C 1
ATOM 615 O O . GLY A 1 83 ? 0.567 -7.783 -12.353 1.00 83.62 83 GLY A O 1
ATOM 616 N N . GLU A 1 84 ? 2.179 -6.944 -13.663 1.00 88.69 84 GLU A N 1
ATOM 617 C CA . GLU A 1 84 ? 3.295 -7.342 -12.801 1.00 88.69 84 GLU A CA 1
ATOM 618 C C . GLU A 1 84 ? 3.578 -6.289 -11.722 1.00 88.69 84 GLU A C 1
ATOM 620 O O . GLU A 1 84 ? 3.162 -5.135 -11.818 1.00 88.69 84 GLU A O 1
ATOM 625 N N . THR A 1 85 ? 4.316 -6.665 -10.677 1.00 90.25 85 THR A N 1
ATOM 626 C CA . THR A 1 85 ? 4.697 -5.724 -9.619 1.00 90.25 85 THR A CA 1
ATOM 627 C C . THR A 1 85 ? 5.981 -4.975 -9.971 1.00 90.25 85 THR A C 1
ATOM 629 O O . THR A 1 85 ? 6.966 -5.543 -10.440 1.00 90.25 85 THR A O 1
ATOM 632 N N . PHE A 1 86 ? 6.024 -3.685 -9.651 1.00 88.88 86 PHE A N 1
ATOM 633 C CA . PHE A 1 86 ? 7.222 -2.850 -9.711 1.00 88.88 86 PHE A CA 1
ATOM 634 C C . PHE A 1 86 ? 8.106 -3.042 -8.465 1.00 88.88 86 PHE A C 1
ATOM 636 O O . PHE A 1 86 ? 8.484 -2.086 -7.788 1.00 88.88 86 PHE A O 1
ATOM 643 N N . GLY A 1 87 ? 8.427 -4.302 -8.153 1.00 88.69 87 GLY A N 1
ATOM 644 C CA . GLY A 1 87 ? 9.229 -4.729 -6.998 1.00 88.69 87 GLY A CA 1
ATOM 645 C C . GLY A 1 87 ? 8.411 -4.986 -5.729 1.00 88.69 87 GLY A C 1
ATOM 646 O O . GLY A 1 87 ? 8.658 -5.959 -5.023 1.00 88.69 87 GLY A O 1
ATOM 647 N N . ALA A 1 88 ? 7.389 -4.173 -5.467 1.00 89.00 88 ALA A N 1
ATOM 648 C CA . ALA A 1 88 ? 6.404 -4.405 -4.415 1.00 89.00 88 ALA A CA 1
ATOM 649 C C . ALA A 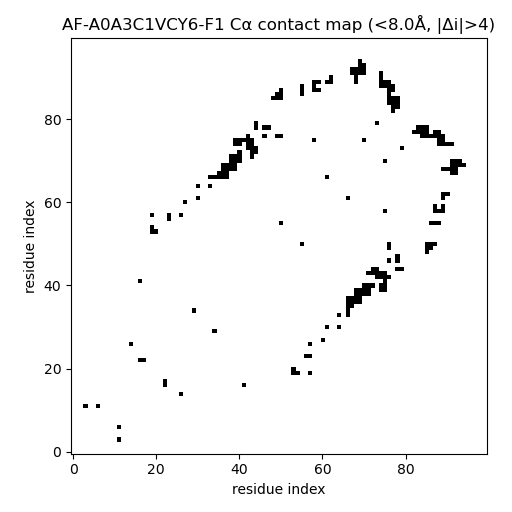1 88 ? 5.047 -3.850 -4.856 1.00 89.00 88 ALA A C 1
ATOM 651 O O . ALA A 1 88 ? 5.009 -2.925 -5.658 1.00 89.00 88 ALA A O 1
ATOM 652 N N . CYS A 1 89 ? 3.949 -4.398 -4.334 1.00 92.94 89 CYS A N 1
ATOM 653 C CA . CYS A 1 89 ? 2.597 -3.905 -4.588 1.00 92.94 89 CYS A CA 1
ATOM 654 C C . CYS A 1 89 ? 1.753 -3.993 -3.311 1.00 92.94 89 CYS A C 1
ATOM 656 O O . CYS A 1 89 ? 1.942 -4.912 -2.501 1.00 92.94 89 CYS A O 1
ATOM 658 N N . LEU A 1 90 ? 0.851 -3.032 -3.102 1.00 91.25 90 LEU A N 1
ATOM 659 C CA . LEU A 1 90 ? -0.093 -3.098 -1.991 1.00 91.25 90 LEU A CA 1
ATOM 660 C C . LEU A 1 90 ? -1.089 -4.243 -2.177 1.00 91.25 90 LEU A C 1
ATOM 662 O O . LEU A 1 90 ? -1.683 -4.428 -3.239 1.00 91.25 90 LEU A O 1
ATOM 666 N N . LEU A 1 91 ? -1.309 -4.988 -1.098 1.00 88.50 91 LEU A N 1
ATOM 667 C CA . LEU A 1 91 ? -2.403 -5.940 -1.005 1.00 88.50 91 LEU A CA 1
ATOM 668 C C . LEU A 1 91 ? -3.683 -5.148 -0.756 1.00 88.50 91 LEU A C 1
ATOM 670 O O . LEU A 1 91 ? -3.895 -4.635 0.341 1.00 88.50 91 LEU A O 1
ATOM 674 N N . TYR A 1 92 ? -4.521 -5.039 -1.780 1.00 83.44 92 TYR A N 1
ATOM 675 C CA . TYR A 1 92 ? -5.741 -4.244 -1.741 1.00 83.44 92 TYR A CA 1
ATOM 676 C C . TYR A 1 92 ? -6.984 -5.121 -1.836 1.00 83.44 92 TYR A C 1
ATOM 678 O O . TYR A 1 92 ? -6.973 -6.215 -2.401 1.00 83.44 92 TYR A O 1
ATOM 686 N N . THR A 1 93 ? -8.073 -4.624 -1.262 1.00 76.88 93 THR A N 1
ATOM 687 C CA . THR A 1 93 ? -9.403 -5.198 -1.442 1.00 76.88 93 THR A CA 1
ATOM 688 C C . THR A 1 93 ? -10.086 -4.432 -2.565 1.00 76.88 93 THR A C 1
ATOM 690 O O . THR A 1 93 ? -10.262 -3.217 -2.477 1.00 76.88 93 THR A O 1
ATOM 693 N N . SER A 1 94 ? -10.459 -5.130 -3.637 1.00 61.84 94 SER A N 1
ATOM 694 C CA . SER A 1 94 ? -11.326 -4.553 -4.663 1.00 61.84 94 SER A CA 1
ATOM 695 C C . SER A 1 94 ? -12.744 -4.430 -4.090 1.00 61.84 94 SER A C 1
ATOM 697 O O . SER A 1 94 ? -13.243 -5.419 -3.541 1.00 61.84 94 SER A O 1
ATOM 699 N N . PRO A 1 95 ? -13.407 -3.263 -4.182 1.00 57.62 95 PRO A N 1
ATOM 700 C CA . PRO A 1 95 ? -14.824 -3.175 -3.870 1.00 57.62 95 PRO A CA 1
ATOM 701 C C . PRO A 1 95 ? -15.581 -4.046 -4.877 1.00 57.62 95 PRO A C 1
ATOM 703 O O . PRO A 1 95 ? -15.664 -3.736 -6.065 1.00 57.62 95 PRO A O 1
ATOM 706 N N . SER A 1 96 ? -16.089 -5.183 -4.406 1.00 49.50 96 SER A N 1
ATOM 707 C CA . SER A 1 96 ? -16.962 -6.045 -5.192 1.00 49.50 96 SER A CA 1
ATOM 708 C C . SER A 1 96 ? -18.195 -5.238 -5.617 1.00 49.50 96 SER A C 1
ATOM 710 O O . SER A 1 96 ? -18.855 -4.663 -4.752 1.00 49.50 96 SER A O 1
ATOM 712 N N . PRO A 1 97 ? -18.590 -5.230 -6.904 1.00 52.94 97 PRO A N 1
ATOM 713 C CA . PRO A 1 97 ? -19.814 -4.556 -7.348 1.00 52.94 97 PRO A CA 1
ATOM 714 C C . PRO A 1 97 ? -21.105 -5.203 -6.809 1.00 52.94 97 PRO A C 1
ATOM 716 O O . PRO A 1 97 ? -22.192 -4.796 -7.204 1.00 52.94 97 PRO A O 1
ATOM 719 N N . ARG A 1 98 ? -21.010 -6.235 -5.957 1.00 52.69 98 ARG A N 1
ATOM 720 C CA . ARG A 1 98 ? -22.154 -6.945 -5.362 1.00 52.69 98 ARG A CA 1
ATOM 721 C C . ARG A 1 98 ? -22.462 -6.574 -3.911 1.00 52.69 98 ARG A C 1
ATOM 723 O O . ARG A 1 98 ? -23.446 -7.083 -3.388 1.00 52.69 98 ARG A O 1
ATOM 730 N N . ASP A 1 99 ? -21.680 -5.695 -3.293 1.00 49.12 99 ASP A N 1
ATOM 731 C CA . ASP A 1 99 ? -21.971 -5.193 -1.948 1.00 49.12 99 ASP A CA 1
ATOM 732 C C . ASP A 1 99 ? -22.712 -3.847 -2.045 1.00 49.12 99 ASP A C 1
ATOM 734 O O . ASP A 1 99 ? -22.152 -2.782 -1.784 1.00 49.12 99 ASP A O 1
ATOM 738 N N . SER A 1 100 ? -23.975 -3.905 -2.482 1.00 43.91 100 SER A N 1
ATOM 739 C CA . SER A 1 100 ? -24.955 -2.807 -2.430 1.00 43.91 100 SER A CA 1
ATOM 740 C C . SER A 1 100 ? -26.344 -3.338 -2.112 1.00 43.91 100 SER A C 1
ATOM 742 O O . SER A 1 100 ? -26.780 -4.239 -2.868 1.00 43.91 100 SER A O 1
#

pLDDT: mean 84.34, std 14.79, range [40.66, 96.44]

Secondary structure (DSSP, 8-state):
---GGG-TT--------S-HHHHHHHHHHHHHT--S-EEE-SS-TT--SPPPHHHHHHHHHHHHHT--EEESSS-TTB-TTT--BSS---------TT--

Mean predicted aligned error: 6.57 Å